Protein AF-A0A523M0K1-F1 (afdb_monomer)

Foldseek 3Di:
DEEACEEEDPDEAEDPQEYEYHVAYHDYHHPDHDYDYDDDDDDDPVVVVVVVVCVVCVVVVVVVVVVVVVVVD

Sequence (73 aa):
MFGGQSGTVGHIRICDDVVISGRAMITREITEPGMYASNFPSEEIGSWNKKVARFRRLDGLYERVRKLEKGEK

Mean predicted aligned error: 4.83 Å

Nearest PDB structures (foldseek):
  5vmk-assembly1_A  TM=8.419E-01  e=1.105E-01  Acinetobacter baumannii
  5vmk-assembly1_C  TM=7.642E-01  e=1.545E-01  Acinetobacter baumannii
  3vbk-assembly1_E  TM=6.596E-01  e=2.310E-01  Bacillus cereus SJ1
  3f1x-assembly1_A  TM=8.025E-01  e=6.317E-01  Phocaeicola vulgatus ATCC 8482
  4ac3-assembly1_A  TM=6.253E-01  e=8.261E-01  Streptococcus pneumoniae

Solvent-accessible surface area (backbone atoms only — not comparable to full-atom values): 4414 Å² total; per-residue (Å²): 88,77,30,67,78,39,48,67,58,83,96,64,56,72,46,69,75,33,37,36,35,54,52,14,67,44,85,65,64,38,84,68,63,43,81,46,75,66,62,76,83,89,66,61,68,71,62,43,51,54,51,57,57,46,61,81,43,40,67,65,50,49,57,52,51,54,50,50,67,66,65,75,110

Radius of gyration: 17.24 Å; Cα contacts (8 Å, |Δi|>4): 82; chains: 1; bounding box: 41×21×41 Å

pLDDT: mean 94.35, std 7.57, range [49.38, 98.44]

Secondary structure (DSSP, 8-state):
-B-TT-EE-SS--B-TTEEEPTT-EE-S-B-S-EEE---PPP--HHHHHHHHHHHTTHHHHHHHHHHHHHH--

Structure (mmCIF, N/CA/C/O backbone):
data_AF-A0A523M0K1-F1
#
_entry.id   AF-A0A523M0K1-F1
#
loop_
_atom_site.group_PDB
_atom_site.id
_atom_site.type_symbol
_atom_site.label_atom_id
_atom_site.label_alt_id
_atom_site.label_comp_id
_atom_site.label_asym_id
_atom_site.label_entity_id
_atom_site.label_seq_id
_atom_site.pdbx_PDB_ins_code
_atom_site.Cartn_x
_atom_site.Cartn_y
_atom_site.Cartn_z
_atom_site.occupancy
_atom_site.B_iso_or_equiv
_atom_site.auth_seq_id
_atom_site.auth_comp_id
_atom_site.auth_asym_id
_atom_site.auth_atom_id
_atom_site.pdbx_PDB_model_num
ATOM 1 N N . MET A 1 1 ? 2.958 3.331 -17.390 1.00 96.88 1 MET A N 1
ATOM 2 C CA . MET A 1 1 ? 4.275 3.884 -16.995 1.00 96.88 1 MET A CA 1
ATOM 3 C C . MET A 1 1 ? 4.742 3.226 -15.705 1.00 96.88 1 MET A C 1
ATOM 5 O O . MET A 1 1 ? 3.965 3.143 -14.764 1.00 96.88 1 MET A O 1
ATOM 9 N N . PHE A 1 2 ? 5.997 2.781 -15.651 1.00 97.19 2 PHE A N 1
ATOM 10 C CA . PHE A 1 2 ? 6.596 2.169 -14.461 1.00 97.19 2 PHE A CA 1
ATOM 11 C C . PHE A 1 2 ? 7.659 3.092 -13.863 1.00 97.19 2 PHE A C 1
ATOM 13 O O . PHE A 1 2 ? 8.601 3.480 -14.551 1.00 97.19 2 PHE A O 1
ATOM 20 N N . GLY A 1 3 ? 7.507 3.449 -12.588 1.00 96.50 3 GLY A N 1
ATOM 21 C CA . GLY A 1 3 ? 8.491 4.227 -11.843 1.00 96.50 3 GLY A CA 1
ATOM 22 C C . GLY A 1 3 ? 9.772 3.438 -11.548 1.00 96.50 3 GLY A C 1
ATOM 23 O O . GLY A 1 3 ? 9.812 2.211 -11.638 1.00 96.50 3 GLY A O 1
ATOM 24 N N . GLY A 1 4 ? 10.841 4.131 -11.155 1.00 97.31 4 GLY A N 1
ATOM 25 C CA . GLY A 1 4 ? 12.134 3.501 -10.863 1.00 97.31 4 GLY A CA 1
ATOM 26 C C . GLY A 1 4 ? 12.047 2.414 -9.783 1.00 97.31 4 GLY A C 1
ATOM 27 O O . GLY A 1 4 ? 11.438 2.628 -8.735 1.00 97.31 4 GLY A O 1
ATOM 28 N N . GLN A 1 5 ? 12.668 1.254 -10.033 1.00 96.44 5 GLN A N 1
ATOM 29 C CA . GLN A 1 5 ? 12.636 0.068 -9.154 1.00 96.44 5 GLN A CA 1
ATOM 30 C C . GLN A 1 5 ? 11.220 -0.436 -8.819 1.00 96.44 5 GLN A C 1
ATOM 32 O O . GLN A 1 5 ? 11.040 -1.145 -7.832 1.00 96.44 5 GLN A O 1
ATOM 37 N N . SER A 1 6 ? 10.210 -0.055 -9.601 1.00 96.19 6 SER A N 1
ATOM 38 C CA . SER A 1 6 ? 8.904 -0.700 -9.518 1.00 96.19 6 SER A CA 1
ATOM 39 C C . SER A 1 6 ? 8.975 -2.123 -10.077 1.00 96.19 6 SER A C 1
ATOM 41 O O . SER A 1 6 ? 9.855 -2.454 -10.875 1.00 96.19 6 SER A O 1
ATOM 43 N N . GLY A 1 7 ? 8.066 -2.979 -9.623 1.00 95.31 7 GLY A N 1
ATOM 44 C CA . GLY A 1 7 ? 8.018 -4.378 -10.018 1.00 95.31 7 GLY A CA 1
ATOM 45 C C . GLY A 1 7 ? 6.607 -4.945 -9.977 1.00 95.31 7 GLY A C 1
ATOM 46 O O . GLY A 1 7 ? 5.694 -4.381 -9.372 1.00 95.31 7 GLY A O 1
ATOM 47 N N . THR A 1 8 ? 6.446 -6.084 -10.636 1.00 96.94 8 THR A N 1
ATOM 48 C CA . THR A 1 8 ? 5.204 -6.857 -10.659 1.00 96.94 8 THR A CA 1
ATOM 49 C C . THR A 1 8 ? 5.519 -8.313 -10.351 1.00 96.94 8 THR A C 1
ATOM 51 O O . THR A 1 8 ? 6.626 -8.783 -10.626 1.00 96.94 8 THR A O 1
ATOM 54 N N . VAL A 1 9 ? 4.557 -9.031 -9.780 1.00 97.00 9 VAL A N 1
ATOM 55 C CA . VAL A 1 9 ? 4.591 -10.498 -9.791 1.00 97.00 9 VAL A CA 1
ATOM 56 C C . VAL A 1 9 ? 4.293 -11.023 -11.201 1.00 97.00 9 VAL A C 1
ATOM 58 O O . VAL A 1 9 ? 3.755 -10.306 -12.042 1.00 97.00 9 VAL A O 1
ATOM 61 N N . GLY A 1 10 ? 4.631 -12.285 -11.472 1.00 95.56 10 GLY A N 1
ATOM 62 C CA . GLY A 1 10 ? 4.253 -12.935 -12.729 1.00 95.56 10 GLY A CA 1
ATOM 63 C C . GLY A 1 10 ? 2.743 -13.178 -12.833 1.00 95.56 10 GLY A C 1
ATOM 64 O O . GLY A 1 10 ? 2.039 -13.195 -11.827 1.00 95.56 10 GLY A O 1
ATOM 65 N N . HIS A 1 11 ? 2.264 -13.440 -14.052 1.00 96.88 11 HIS A N 1
ATOM 66 C CA . HIS A 1 11 ? 0.879 -13.856 -14.331 1.00 96.88 11 HIS A CA 1
ATOM 67 C C . HIS A 1 11 ? -0.208 -12.849 -13.920 1.00 96.88 11 HIS A C 1
ATOM 69 O O . HIS A 1 11 ? -1.269 -13.246 -13.44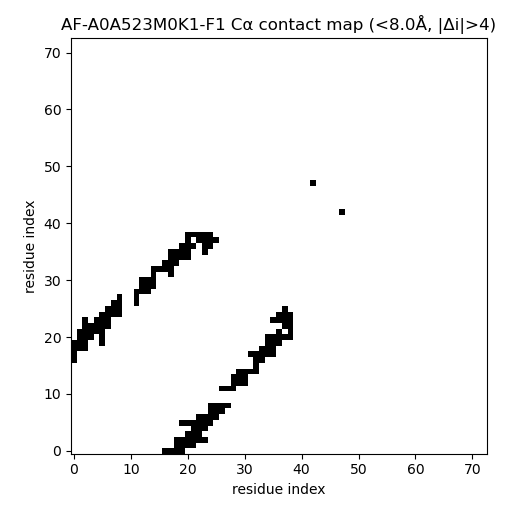8 1.00 96.88 11 HIS A O 1
ATOM 75 N N . ILE A 1 12 ? 0.031 -11.555 -14.131 1.00 97.62 12 ILE A N 1
ATOM 76 C CA . ILE A 1 12 ? -0.989 -10.516 -13.948 1.00 97.62 12 ILE A CA 1
ATOM 77 C C . ILE A 1 12 ? -1.164 -9.691 -15.219 1.00 97.62 12 ILE A C 1
ATOM 79 O O . ILE A 1 12 ? -0.266 -9.613 -16.059 1.00 97.62 12 ILE A O 1
ATOM 83 N N . ARG A 1 13 ? -2.326 -9.051 -15.336 1.00 97.88 13 ARG A N 1
ATOM 84 C CA . ARG A 1 13 ? -2.634 -8.067 -16.374 1.00 97.88 13 ARG A CA 1
ATOM 85 C C . ARG A 1 13 ? -2.753 -6.680 -15.753 1.00 97.88 13 ARG A C 1
ATOM 87 O O . ARG A 1 13 ? -3.271 -6.529 -14.648 1.00 97.88 13 ARG A O 1
ATOM 94 N N . ILE A 1 14 ? -2.254 -5.683 -16.471 1.00 97.69 14 ILE A N 1
ATOM 95 C CA . ILE A 1 14 ? -2.341 -4.268 -16.109 1.00 97.69 14 ILE A CA 1
ATOM 96 C C . ILE A 1 14 ? -2.982 -3.573 -17.306 1.00 97.69 14 ILE A C 1
ATOM 98 O O . ILE A 1 14 ? -2.496 -3.742 -18.424 1.00 97.69 14 ILE A O 1
ATOM 102 N N . CYS A 1 15 ? -4.089 -2.869 -17.078 1.00 98.12 15 CYS A N 1
ATOM 103 C CA . CYS A 1 15 ? -4.787 -2.123 -18.117 1.00 98.12 15 CYS A CA 1
ATOM 104 C C . CYS A 1 15 ? -3.968 -0.921 -18.611 1.00 98.12 15 CYS A C 1
ATOM 106 O O . CYS A 1 15 ? -2.942 -0.546 -18.031 1.00 98.12 15 CYS A O 1
ATOM 108 N N . ASP A 1 16 ? -4.453 -0.301 -19.682 1.00 98.38 16 ASP A N 1
ATOM 109 C CA . ASP A 1 16 ? -3.869 0.923 -20.218 1.00 98.38 16 ASP A CA 1
ATOM 110 C C . ASP A 1 16 ? -3.992 2.093 -19.223 1.00 98.38 16 ASP A C 1
ATOM 112 O O . ASP A 1 16 ? -4.734 2.035 -18.240 1.00 98.38 16 ASP A O 1
ATOM 116 N N . ASP A 1 17 ? -3.209 3.149 -19.456 1.00 98.06 17 ASP A N 1
ATOM 117 C CA . ASP A 1 17 ? -3.213 4.392 -18.667 1.00 98.06 17 ASP A CA 1
ATOM 118 C C . ASP A 1 17 ? -2.949 4.225 -17.157 1.00 98.06 17 ASP A C 1
ATOM 120 O O . ASP A 1 17 ? -3.394 5.006 -16.312 1.00 98.06 17 ASP A O 1
ATOM 124 N N . VAL A 1 18 ? -2.138 3.224 -16.805 1.00 98.25 18 VAL A N 1
ATOM 125 C CA . VAL A 1 18 ? -1.648 3.000 -15.439 1.00 98.25 18 VAL A CA 1
ATOM 126 C C . VAL A 1 18 ? -0.268 3.622 -15.231 1.00 98.25 18 VAL A C 1
ATOM 128 O O . VAL A 1 18 ? 0.657 3.418 -16.023 1.00 98.25 18 VAL A O 1
ATOM 131 N N . VAL A 1 19 ? -0.082 4.332 -14.118 1.00 98.19 19 VAL A N 1
ATOM 132 C CA . VAL A 1 19 ? 1.214 4.840 -13.646 1.00 98.19 19 VAL A CA 1
ATOM 133 C C . VAL A 1 19 ? 1.540 4.208 -12.297 1.00 98.19 19 VAL A C 1
ATOM 135 O O . VAL A 1 19 ? 0.820 4.389 -11.320 1.00 98.19 19 VAL A O 1
ATOM 138 N N . ILE A 1 20 ? 2.649 3.480 -12.223 1.00 97.56 20 ILE A N 1
ATOM 139 C CA . ILE A 1 20 ? 3.104 2.816 -10.997 1.00 97.56 20 ILE A CA 1
ATOM 140 C C . ILE A 1 20 ? 4.227 3.638 -10.368 1.00 97.56 20 ILE A C 1
ATOM 142 O O . ILE A 1 20 ? 5.204 3.972 -11.043 1.00 97.56 20 ILE A O 1
ATOM 146 N N . SER A 1 21 ? 4.100 3.967 -9.080 1.00 97.19 21 SER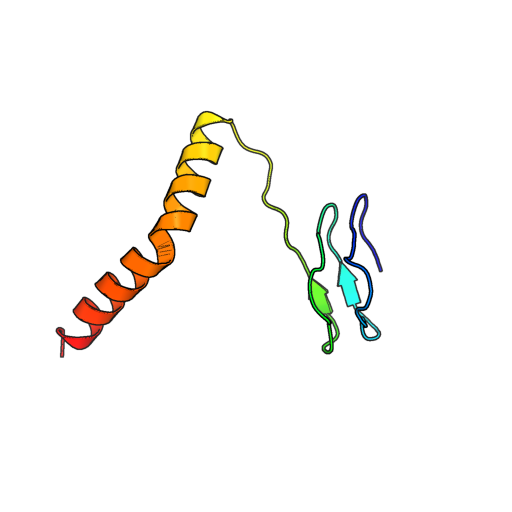 A N 1
ATOM 147 C CA . SER A 1 21 ? 5.098 4.747 -8.345 1.00 97.19 21 SER A CA 1
ATOM 148 C C . SER A 1 21 ? 6.441 4.015 -8.234 1.00 97.19 21 SER A C 1
ATOM 150 O O . SER A 1 21 ? 6.547 2.795 -8.380 1.00 97.19 21 SER A O 1
ATOM 152 N N . GLY A 1 22 ? 7.510 4.769 -7.965 1.00 96.38 2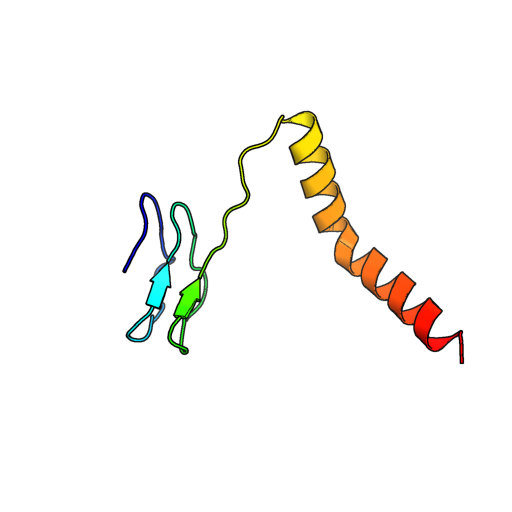2 GLY A N 1
ATOM 153 C CA . GLY A 1 22 ? 8.827 4.181 -7.729 1.00 96.38 22 GLY A CA 1
ATOM 154 C C . GLY A 1 22 ? 8.819 3.224 -6.534 1.00 96.38 22 GLY A C 1
ATOM 155 O O . GLY A 1 22 ? 8.195 3.505 -5.511 1.00 96.38 22 GLY A O 1
ATOM 156 N N . ARG A 1 23 ? 9.540 2.103 -6.657 1.00 95.50 23 ARG A N 1
ATOM 157 C CA . ARG A 1 23 ? 9.629 1.030 -5.646 1.00 95.50 23 ARG A CA 1
ATOM 158 C C . ARG A 1 23 ? 8.293 0.371 -5.273 1.00 95.50 23 ARG A C 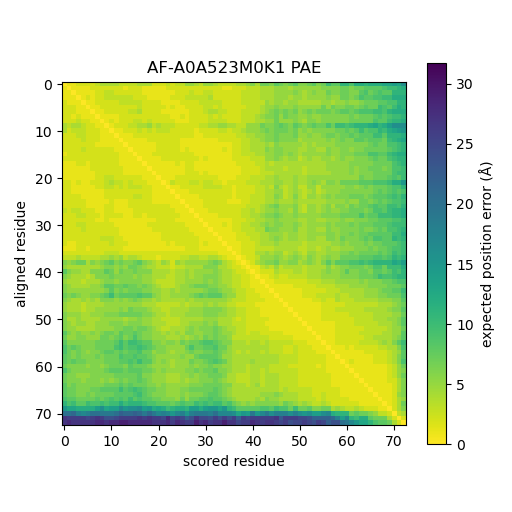1
ATOM 160 O O . ARG A 1 23 ? 8.237 -0.343 -4.273 1.00 95.50 23 ARG A O 1
ATOM 167 N N . ALA A 1 24 ? 7.225 0.592 -6.038 1.00 96.06 24 ALA A N 1
ATOM 168 C CA . ALA A 1 24 ? 5.981 -0.141 -5.843 1.00 96.06 24 ALA A CA 1
ATOM 169 C C . ALA A 1 24 ? 6.102 -1.593 -6.333 1.00 96.06 24 ALA A C 1
ATOM 171 O O . ALA A 1 24 ? 6.797 -1.876 -7.308 1.00 96.06 24 ALA A O 1
ATOM 172 N N . MET A 1 25 ? 5.395 -2.501 -5.664 1.00 96.12 25 MET A N 1
ATOM 173 C CA . MET A 1 25 ? 5.278 -3.915 -6.002 1.00 96.12 25 MET A CA 1
ATOM 174 C C . MET A 1 25 ? 3.809 -4.243 -6.258 1.00 96.12 25 MET A C 1
ATOM 176 O O . MET A 1 25 ? 2.991 -4.213 -5.337 1.00 96.12 25 MET A O 1
ATOM 180 N N . ILE A 1 26 ? 3.476 -4.573 -7.502 1.00 96.75 26 ILE A N 1
ATOM 181 C CA . ILE A 1 26 ? 2.115 -4.938 -7.897 1.00 96.75 26 ILE A CA 1
ATOM 182 C C . ILE A 1 26 ? 1.940 -6.451 -7.776 1.00 96.75 26 ILE A C 1
ATOM 184 O O . ILE A 1 26 ? 2.634 -7.225 -8.433 1.00 96.75 26 ILE A O 1
ATOM 188 N N . THR A 1 27 ? 1.007 -6.870 -6.924 1.00 96.88 27 THR A N 1
ATOM 189 C CA . THR A 1 27 ? 0.758 -8.286 -6.598 1.00 96.88 27 THR A CA 1
ATOM 190 C C . THR A 1 27 ? -0.559 -8.824 -7.154 1.00 96.88 27 THR A C 1
ATOM 192 O O . THR A 1 27 ? -0.856 -10.004 -6.979 1.00 96.88 27 THR A O 1
ATOM 195 N N . ARG A 1 28 ? -1.369 -7.971 -7.790 1.00 96.38 28 ARG A N 1
ATOM 196 C CA . ARG A 1 28 ? -2.693 -8.295 -8.337 1.00 96.38 28 ARG A CA 1
ATOM 197 C C . ARG A 1 28 ? -2.912 -7.566 -9.654 1.00 96.38 28 ARG A C 1
ATOM 199 O O . ARG A 1 28 ? -2.210 -6.602 -9.945 1.00 96.38 28 ARG A O 1
ATOM 206 N N . GLU A 1 29 ? -3.889 -8.030 -10.424 1.00 97.94 29 GLU A N 1
ATOM 207 C CA . GLU A 1 29 ? -4.303 -7.356 -11.653 1.00 97.94 29 GLU A CA 1
ATOM 208 C C . GLU A 1 29 ? -4.775 -5.921 -11.379 1.00 97.94 29 GLU A C 1
ATOM 210 O O . GLU A 1 29 ? -5.345 -5.633 -10.323 1.00 97.94 29 GLU A O 1
ATOM 215 N N . ILE A 1 30 ? -4.538 -5.037 -12.347 1.00 97.75 30 ILE A N 1
ATOM 216 C CA . ILE A 1 30 ? -5.036 -3.661 -12.350 1.00 97.75 30 ILE A CA 1
ATOM 217 C C . ILE A 1 30 ? -5.973 -3.525 -13.545 1.00 97.75 30 ILE A C 1
ATOM 219 O O . ILE A 1 30 ? -5.525 -3.612 -14.688 1.00 97.75 30 ILE A O 1
ATOM 223 N N . THR A 1 31 ? -7.265 -3.340 -13.278 1.00 98.06 31 THR A N 1
ATOM 224 C CA . THR A 1 31 ? -8.306 -3.213 -14.313 1.00 98.06 31 THR A CA 1
ATOM 225 C C . THR A 1 31 ? -8.727 -1.773 -14.567 1.00 98.06 31 THR A C 1
ATOM 227 O O . THR A 1 31 ? -9.355 -1.510 -15.585 1.00 98.06 31 THR A O 1
ATOM 230 N N . GLU A 1 32 ? -8.369 -0.857 -13.666 1.00 98.31 32 GLU A N 1
ATOM 231 C CA . GLU A 1 32 ? -8.769 0.546 -13.731 1.00 98.31 32 GLU A CA 1
ATOM 232 C C . GLU A 1 32 ? -7.555 1.454 -13.970 1.00 98.31 32 GLU A C 1
ATOM 234 O O . GLU A 1 32 ? -6.548 1.326 -13.254 1.00 98.31 32 GLU A O 1
ATOM 239 N N . PRO A 1 33 ? -7.635 2.398 -14.926 1.00 98.44 33 PRO A N 1
ATOM 240 C CA . PRO A 1 33 ? -6.559 3.346 -15.183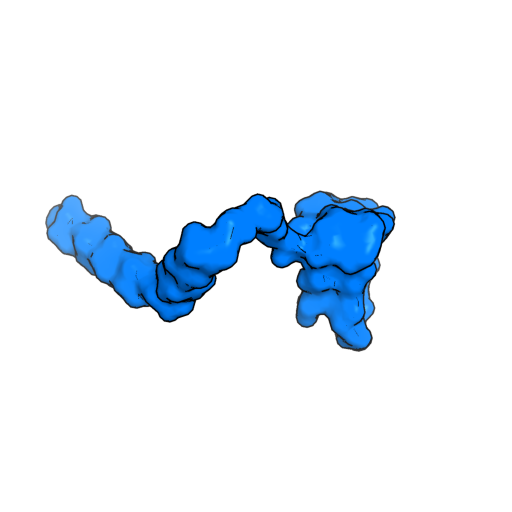 1.00 98.44 33 PRO A CA 1
ATOM 241 C C . PRO A 1 33 ? -6.317 4.243 -13.963 1.00 98.44 33 PRO A C 1
ATOM 243 O O . PRO A 1 33 ? -7.223 4.511 -13.170 1.00 98.44 33 PRO A O 1
ATOM 246 N N . GLY A 1 34 ? -5.085 4.734 -13.802 1.00 98.19 34 GLY A N 1
ATOM 247 C CA . GLY A 1 34 ? -4.740 5.628 -12.695 1.00 98.19 34 GLY A CA 1
ATOM 248 C C . GLY A 1 34 ? -3.342 5.442 -12.113 1.00 98.19 34 GLY A C 1
ATOM 249 O O . GLY A 1 34 ? -2.481 4.761 -12.671 1.00 98.19 34 GLY A O 1
ATOM 250 N N . MET A 1 35 ? -3.107 6.090 -10.968 1.00 97.81 35 MET A N 1
ATOM 251 C CA . MET A 1 35 ? -1.820 6.088 -10.268 1.00 97.81 35 MET A CA 1
ATOM 252 C C . MET A 1 35 ? -1.834 5.131 -9.072 1.00 97.81 35 MET A C 1
ATOM 254 O O . MET A 1 35 ? -2.654 5.276 -8.169 1.00 97.81 35 MET A O 1
ATOM 258 N N . TYR A 1 36 ? -0.887 4.193 -9.038 1.00 97.00 36 TYR A N 1
ATOM 259 C CA . TYR A 1 36 ? -0.790 3.153 -8.013 1.00 97.00 36 TYR A CA 1
ATOM 260 C C . TYR A 1 36 ? 0.531 3.254 -7.251 1.00 97.00 36 TYR A C 1
ATOM 262 O O . TYR A 1 36 ? 1.594 3.430 -7.847 1.00 97.00 36 TYR A O 1
ATOM 270 N N . ALA A 1 37 ? 0.475 3.100 -5.927 1.00 95.31 37 ALA A N 1
ATOM 271 C CA . ALA A 1 37 ? 1.639 3.107 -5.048 1.00 95.31 37 ALA A CA 1
ATOM 272 C C . ALA A 1 37 ? 1.522 2.021 -3.975 1.00 95.31 37 ALA A C 1
ATOM 274 O O . ALA A 1 37 ? 0.428 1.710 -3.509 1.00 95.31 37 ALA A O 1
ATOM 275 N N . SER A 1 38 ? 2.656 1.456 -3.562 1.00 92.25 38 SER A N 1
ATOM 276 C CA . SER A 1 38 ? 2.705 0.447 -2.491 1.00 92.25 38 SER A CA 1
ATOM 277 C C . SER A 1 38 ? 3.915 0.612 -1.565 1.00 92.25 38 SER A C 1
ATOM 279 O O . SER A 1 38 ? 4.288 -0.318 -0.848 1.00 92.25 38 SER A O 1
ATOM 281 N N . ASN A 1 39 ? 4.583 1.762 -1.628 1.00 87.12 39 ASN A N 1
ATOM 282 C CA . ASN A 1 39 ? 5.805 2.046 -0.893 1.00 87.12 39 ASN A CA 1
ATOM 283 C C . ASN A 1 39 ? 5.542 3.042 0.242 1.00 87.12 39 ASN A C 1
ATOM 285 O O . ASN A 1 39 ? 4.764 3.981 0.096 1.00 87.12 39 ASN A O 1
ATOM 289 N N . PHE A 1 40 ? 6.241 2.856 1.359 1.00 88.31 40 PHE A N 1
ATOM 290 C CA . PHE A 1 40 ? 6.294 3.837 2.439 1.00 88.31 40 PHE A CA 1
ATOM 291 C C . PHE A 1 40 ? 7.588 4.655 2.332 1.00 88.31 40 PHE A C 1
ATOM 293 O O . PHE A 1 40 ? 8.610 4.112 1.896 1.00 88.31 40 PHE A O 1
ATOM 300 N N . PRO A 1 41 ? 7.576 5.943 2.718 1.00 87.69 41 PRO A N 1
ATOM 301 C CA . PRO A 1 41 ? 8.800 6.718 2.876 1.00 87.69 41 PRO A CA 1
ATOM 302 C C . PRO A 1 41 ? 9.775 6.034 3.838 1.00 87.69 41 PRO A C 1
ATOM 304 O O . PRO A 1 41 ? 9.364 5.336 4.764 1.00 87.69 41 PRO A O 1
ATOM 307 N N . SER A 1 42 ? 11.074 6.248 3.632 1.00 90.94 42 SER A N 1
ATOM 308 C CA . SER A 1 42 ? 12.091 5.775 4.569 1.00 90.94 42 SER A CA 1
ATOM 309 C C . SER A 1 42 ? 11.967 6.494 5.908 1.00 90.94 42 SER A C 1
ATOM 311 O O . SER A 1 42 ? 11.786 7.711 5.947 1.00 90.94 42 SER A O 1
ATOM 313 N N . GLU A 1 43 ? 12.152 5.753 6.993 1.00 93.81 43 GLU A N 1
ATOM 314 C CA . GLU A 1 43 ? 12.097 6.270 8.356 1.00 93.81 43 GLU A CA 1
ATOM 315 C C . GLU A 1 43 ? 13.220 5.674 9.208 1.00 93.81 43 GLU A C 1
ATOM 317 O O . GLU A 1 43 ? 13.819 4.661 8.845 1.00 93.81 43 GLU A O 1
ATOM 322 N N . GLU A 1 44 ? 13.484 6.286 10.364 1.00 97.62 44 GLU A N 1
ATOM 323 C CA . GLU A 1 44 ? 14.372 5.717 11.382 1.00 97.62 44 GLU A CA 1
ATOM 324 C C . GLU A 1 44 ? 13.863 4.327 11.818 1.00 97.62 44 GLU A C 1
ATOM 326 O O . GLU A 1 44 ? 12.658 4.117 11.983 1.00 97.62 44 GLU A O 1
ATOM 331 N N . ILE A 1 45 ? 14.775 3.361 11.979 1.00 96.62 45 ILE A N 1
ATOM 332 C CA . ILE A 1 45 ? 14.437 1.934 12.110 1.00 96.62 45 ILE A CA 1
ATOM 333 C C . ILE A 1 45 ? 13.547 1.628 13.325 1.00 96.62 45 ILE A C 1
ATOM 335 O O . ILE A 1 45 ? 12.625 0.815 13.233 1.00 96.62 45 ILE A O 1
ATOM 339 N N . GLY A 1 46 ? 13.765 2.297 14.458 1.00 96.94 46 GLY A N 1
ATOM 340 C CA . GLY A 1 46 ? 12.931 2.184 15.650 1.00 96.94 46 GLY A CA 1
ATOM 341 C C . GLY A 1 46 ? 11.505 2.684 15.416 1.00 96.94 46 GLY A C 1
ATOM 342 O O . GLY A 1 46 ? 10.534 2.041 15.828 1.00 96.94 46 GLY A O 1
ATOM 343 N N . SER A 1 47 ? 11.363 3.807 14.719 1.00 94.94 47 SER A N 1
ATOM 344 C CA . SER A 1 47 ? 10.079 4.406 14.342 1.00 94.94 47 SER A CA 1
ATOM 345 C C . SER A 1 47 ? 9.335 3.547 13.316 1.00 94.94 47 SER A C 1
ATOM 347 O O . SER A 1 47 ? 8.148 3.255 13.501 1.00 94.94 47 SER A O 1
ATOM 349 N N . TRP A 1 48 ? 10.050 3.041 12.309 1.00 94.81 48 TRP A N 1
ATOM 350 C CA . TRP A 1 48 ? 9.539 2.087 11.326 1.00 94.81 48 TRP A CA 1
ATOM 351 C C . TRP A 1 48 ? 9.005 0.815 11.990 1.00 94.81 48 TRP A C 1
ATOM 353 O O . TRP A 1 48 ? 7.852 0.436 11.782 1.00 94.81 48 TRP A O 1
ATOM 363 N N . ASN A 1 49 ? 9.790 0.193 12.873 1.00 94.81 49 ASN A N 1
ATOM 364 C CA . ASN A 1 49 ? 9.391 -1.033 13.567 1.00 94.81 49 ASN A CA 1
ATOM 365 C C . ASN A 1 49 ? 8.120 -0.841 14.405 1.00 94.81 49 ASN A C 1
ATOM 367 O O . ASN A 1 49 ? 7.243 -1.710 14.418 1.00 94.81 49 ASN A O 1
ATOM 371 N N . LYS A 1 50 ? 7.972 0.317 15.063 1.00 94.56 50 LYS A N 1
ATOM 372 C CA . LYS A 1 50 ? 6.740 0.667 15.787 1.00 94.56 50 LYS A CA 1
ATOM 373 C C . LYS A 1 50 ? 5.541 0.770 14.841 1.00 94.56 50 LYS A C 1
ATOM 375 O O . LYS A 1 50 ? 4.466 0.284 15.191 1.00 94.56 50 LYS A O 1
ATOM 380 N N . LYS A 1 51 ? 5.699 1.365 13.653 1.00 94.31 51 LYS A N 1
ATOM 381 C CA . LYS A 1 51 ? 4.631 1.451 12.640 1.00 94.31 51 LYS A CA 1
ATOM 382 C C . LYS A 1 51 ? 4.253 0.076 12.092 1.00 94.31 51 LYS A C 1
ATOM 384 O O . LYS A 1 51 ? 3.075 -0.272 12.113 1.00 94.31 51 LYS A O 1
ATOM 389 N N . VAL A 1 52 ? 5.233 -0.747 11.719 1.00 94.12 52 VAL A N 1
ATOM 390 C CA . VAL A 1 52 ? 5.009 -2.135 11.270 1.00 94.12 52 VAL A CA 1
ATOM 391 C C . VAL A 1 52 ? 4.274 -2.958 12.333 1.00 94.12 52 VAL A C 1
ATOM 393 O O . VAL A 1 52 ? 3.328 -3.681 12.021 1.00 94.12 52 VAL A O 1
ATOM 396 N N . ALA A 1 53 ? 4.642 -2.815 13.610 1.00 94.81 53 ALA A N 1
ATOM 397 C CA . ALA A 1 53 ? 3.949 -3.489 14.706 1.00 94.81 53 ALA A CA 1
ATOM 398 C C . ALA A 1 53 ? 2.484 -3.038 14.860 1.00 94.81 53 ALA A C 1
ATOM 400 O O . ALA A 1 53 ? 1.632 -3.857 15.205 1.00 94.81 53 ALA A O 1
ATOM 401 N N . ARG A 1 54 ? 2.176 -1.760 14.593 1.00 94.81 54 ARG A N 1
ATOM 402 C CA . ARG A 1 54 ? 0.797 -1.239 14.599 1.00 94.81 54 ARG A CA 1
ATOM 403 C C . ARG A 1 54 ? -0.026 -1.799 13.443 1.00 94.81 54 ARG A C 1
ATOM 405 O O . ARG A 1 54 ? -1.159 -2.191 13.689 1.00 94.81 54 ARG A O 1
ATOM 412 N N . PHE A 1 55 ? 0.542 -1.916 12.240 1.00 93.19 55 PHE A N 1
ATOM 413 C CA . PHE A 1 55 ? -0.156 -2.518 11.094 1.00 93.19 55 PHE A CA 1
ATOM 414 C C . PHE A 1 55 ? -0.643 -3.939 11.395 1.00 93.19 55 PHE A C 1
ATOM 416 O O . PHE A 1 55 ? -1.801 -4.249 11.148 1.00 93.19 55 PHE A O 1
ATOM 423 N N . ARG A 1 56 ? 0.183 -4.773 12.043 1.00 91.50 56 ARG A N 1
ATOM 424 C CA . ARG A 1 56 ? -0.218 -6.133 12.463 1.00 91.50 56 ARG A CA 1
ATOM 425 C C . ARG A 1 56 ? -1.381 -6.170 13.461 1.00 91.50 56 ARG A C 1
ATOM 427 O O . ARG A 1 56 ? -1.998 -7.212 13.635 1.00 91.50 56 ARG A O 1
ATOM 434 N N . ARG A 1 57 ? -1.641 -5.066 14.165 1.00 93.75 57 ARG A N 1
ATOM 435 C CA . ARG A 1 57 ? -2.710 -4.937 15.171 1.00 93.75 57 ARG A CA 1
ATOM 436 C C . ARG A 1 57 ? -3.910 -4.141 14.651 1.00 93.75 57 ARG A C 1
ATOM 438 O O . ARG A 1 57 ? -4.854 -3.930 15.412 1.00 93.75 57 ARG A O 1
ATOM 445 N N . LEU A 1 58 ? -3.860 -3.671 13.402 1.00 95.94 58 LEU A N 1
ATOM 446 C CA . LEU A 1 58 ? -4.825 -2.721 12.858 1.00 95.94 58 LEU A CA 1
ATOM 447 C C . LEU A 1 58 ? -6.236 -3.310 12.804 1.00 95.94 58 LEU A C 1
ATOM 449 O O . LEU A 1 58 ? -7.171 -2.638 13.224 1.00 95.94 58 LEU A O 1
ATOM 453 N N . ASP A 1 59 ? -6.380 -4.575 12.412 1.00 94.69 59 ASP A N 1
ATOM 454 C CA . ASP A 1 59 ? -7.686 -5.246 12.355 1.00 94.69 59 ASP A CA 1
ATOM 455 C C . ASP A 1 59 ? -8.361 -5.306 13.733 1.00 94.69 59 ASP A C 1
ATOM 457 O O . ASP A 1 59 ? -9.543 -5.003 13.887 1.00 94.69 59 ASP A O 1
ATOM 461 N N . GLY A 1 60 ? -7.588 -5.617 14.778 1.00 95.69 60 GLY A N 1
ATOM 462 C CA . GLY A 1 60 ? -8.094 -5.632 16.151 1.00 95.69 60 GLY A CA 1
ATOM 463 C C . GLY A 1 60 ? -8.482 -4.240 16.658 1.00 95.69 60 GLY A C 1
ATOM 464 O O . GLY A 1 60 ? -9.435 -4.104 17.426 1.00 95.69 60 GLY A O 1
ATOM 465 N N . LEU A 1 61 ? -7.764 -3.196 16.232 1.00 96.69 61 LEU A N 1
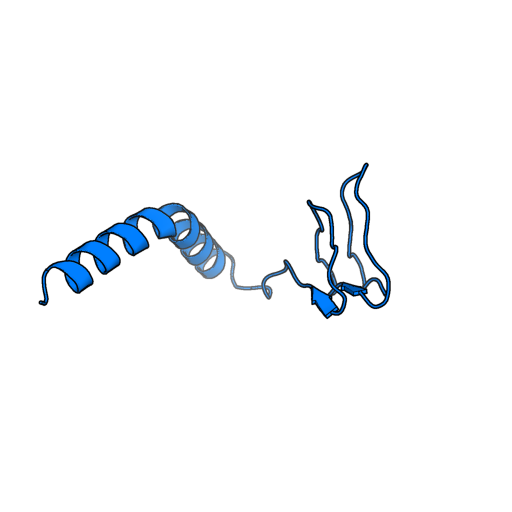ATOM 466 C CA . LEU A 1 61 ? -8.143 -1.812 16.517 1.00 96.69 61 LEU A CA 1
ATOM 467 C C . LEU A 1 61 ? -9.448 -1.446 15.800 1.00 96.69 61 LEU A C 1
ATOM 469 O O . LEU A 1 61 ? -10.345 -0.902 16.440 1.00 96.69 61 LEU A O 1
ATOM 473 N N . TYR A 1 62 ? -9.566 -1.788 14.516 1.00 96.44 62 TYR A N 1
ATOM 474 C CA . TYR A 1 62 ? -10.752 -1.530 13.704 1.00 96.44 62 TYR A CA 1
ATOM 475 C C . TYR A 1 62 ? -12.009 -2.150 14.326 1.00 96.44 62 TYR A C 1
ATOM 477 O O . TYR A 1 62 ? -12.996 -1.452 14.547 1.00 96.44 62 TYR A O 1
ATOM 485 N N . GLU A 1 63 ? -11.956 -3.425 14.717 1.00 96.12 63 GLU A N 1
ATOM 486 C CA . GLU A 1 63 ? -13.100 -4.100 15.342 1.00 96.12 63 GLU A CA 1
ATOM 487 C C . GLU A 1 63 ? -13.491 -3.494 16.696 1.00 96.12 63 GLU A C 1
ATOM 489 O O . GLU A 1 63 ? -14.675 -3.421 17.032 1.00 96.12 63 GLU A O 1
ATOM 494 N N . ARG A 1 64 ? -12.518 -3.018 17.484 1.00 95.75 64 ARG A N 1
ATOM 495 C CA . ARG A 1 64 ? -12.801 -2.317 18.745 1.00 95.75 64 ARG A CA 1
ATOM 496 C C . ARG A 1 64 ? -13.500 -0.983 18.502 1.00 95.75 64 ARG A C 1
ATOM 498 O O . ARG A 1 64 ? -14.500 -0.721 19.160 1.00 95.75 64 ARG A O 1
ATOM 505 N N . VAL A 1 65 ? -13.001 -0.178 17.564 1.00 96.81 65 VAL A N 1
ATOM 506 C CA . VAL A 1 65 ? -13.603 1.120 17.210 1.00 96.81 65 VAL A CA 1
ATOM 507 C C . VAL A 1 65 ? -15.016 0.917 16.669 1.00 96.81 65 VAL A C 1
ATOM 509 O O . VAL A 1 65 ? -15.958 1.501 17.190 1.00 96.81 65 VAL A O 1
ATOM 512 N N . ARG A 1 66 ? -15.198 -0.021 15.736 1.00 96.06 66 ARG A N 1
ATOM 513 C CA . ARG A 1 66 ? -16.508 -0.345 15.161 1.00 96.06 66 ARG A CA 1
ATOM 514 C C . ARG A 1 66 ? -17.539 -0.774 16.211 1.00 96.06 66 ARG A C 1
ATOM 516 O O . ARG A 1 66 ? -18.723 -0.481 16.064 1.00 96.06 66 ARG A O 1
ATOM 523 N N . LYS A 1 67 ? -17.129 -1.516 17.247 1.00 95.88 67 LYS A N 1
ATOM 524 C CA . LYS A 1 67 ? -18.021 -1.901 18.358 1.00 95.88 67 LYS A CA 1
ATOM 525 C C . LYS A 1 67 ? -18.431 -0.700 19.204 1.00 95.88 67 LYS A C 1
ATOM 527 O O . LYS A 1 67 ? -19.595 -0.630 19.581 1.00 95.88 67 LYS A O 1
ATOM 532 N N . LEU A 1 68 ? -17.501 0.216 19.476 1.00 96.00 68 LEU A N 1
ATOM 533 C CA . LEU A 1 68 ? -17.789 1.454 20.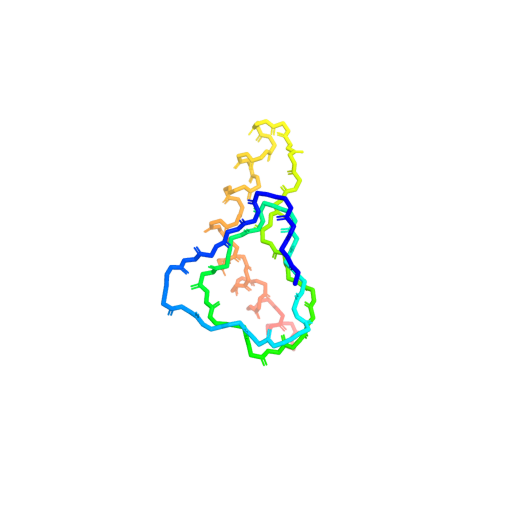204 1.00 96.00 68 LEU A CA 1
ATOM 534 C C . LEU A 1 68 ? -18.783 2.320 19.419 1.00 96.00 68 LEU A C 1
ATOM 536 O O . LEU A 1 68 ? -19.836 2.647 19.949 1.00 96.00 68 LEU A O 1
ATOM 540 N N . GLU A 1 69 ? -18.537 2.548 18.127 1.00 95.88 69 GLU A N 1
ATOM 541 C CA . GLU A 1 69 ? -19.428 3.339 17.258 1.00 95.88 69 GLU A CA 1
ATOM 542 C C . GLU A 1 69 ? -20.836 2.732 17.110 1.00 95.88 69 GLU A C 1
ATOM 544 O O . GLU A 1 69 ? -21.813 3.448 16.905 1.00 95.88 69 GLU A O 1
ATOM 549 N N . LYS A 1 70 ? -20.970 1.402 17.203 1.00 91.12 70 LYS A N 1
ATOM 550 C CA . LYS A 1 70 ? -22.278 0.720 17.197 1.00 91.12 70 LYS A CA 1
ATOM 551 C C . LYS A 1 70 ? -23.010 0.796 18.537 1.00 91.12 70 LYS A C 1
ATOM 553 O O . LYS A 1 70 ? -24.232 0.683 18.541 1.00 91.12 70 LYS A O 1
ATOM 558 N N . GLY A 1 71 ? -22.268 0.889 19.640 1.00 75.19 71 GLY A N 1
ATOM 559 C CA . GLY A 1 71 ? -22.801 0.96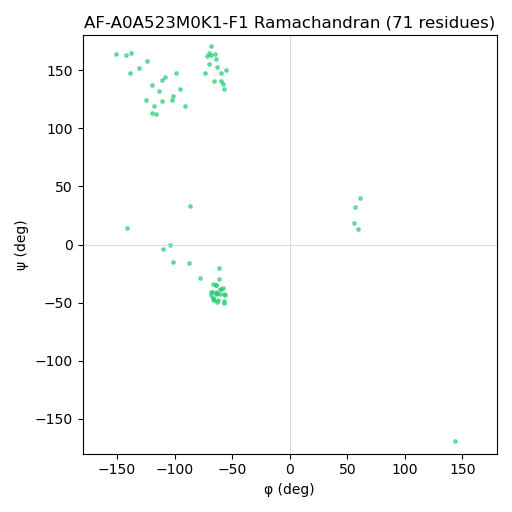9 21.000 1.00 75.19 71 GLY A CA 1
ATOM 560 C C . GLY A 1 71 ? -23.124 2.394 21.455 1.00 75.19 71 GLY A C 1
ATOM 561 O O . GLY A 1 71 ? -23.868 2.553 22.411 1.00 75.19 71 GLY A O 1
ATOM 562 N N . GLU A 1 72 ? -22.609 3.414 20.765 1.00 59.03 72 GLU A N 1
ATOM 563 C CA . GLU A 1 72 ? -22.944 4.834 20.964 1.00 59.03 72 GLU A CA 1
ATOM 564 C C . GLU A 1 72 ? -24.188 5.280 20.162 1.00 59.03 72 GLU A C 1
ATOM 566 O O . GLU A 1 72 ? -24.280 6.425 19.721 1.00 59.03 72 GLU A O 1
ATOM 571 N N . LYS A 1 73 ? -25.163 4.382 19.974 1.00 49.38 73 LYS A N 1
ATOM 572 C CA . LYS A 1 73 ? -26.510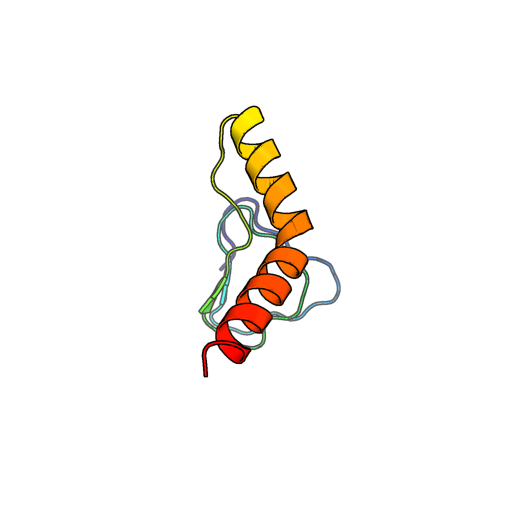 4.743 19.508 1.00 49.38 73 LYS A CA 1
ATOM 573 C C . LYS A 1 73 ? -27.513 4.727 20.646 1.00 49.38 73 LYS A C 1
ATOM 575 O O . LYS A 1 73 ? -27.492 3.748 21.421 1.00 49.38 73 LYS A O 1
#